Protein AF-A0A329M0W7-F1 (afdb_monomer)

Foldseek 3Di:
DDDDDDDDDDDDDDPPPPPPPPPPPPPPPPDPPDPPPPDCPDPPNDDQDPVLCVVLLVQLVCVQVVVDPLCSNVSNVSVCVVPVVSHDPVSVVVNVVVVD

Nearest PDB structures (foldseek):
  8xr6-assembly1_q  TM=2.583E-01  e=7.704E+00  Chroomonas placoidea
  7rd1-assembly1_R  TM=2.514E-01  e=9.762E+00  Chimpanzee adenovirus Y25

Solvent-accessible surface area (backbone atoms only — not comparable to full-atom values): 6842 Å² total; per-residue (Å²): 140,83,81,89,79,90,80,88,78,92,78,82,85,80,88,78,80,79,80,76,79,77,76,76,80,79,79,74,82,70,69,79,75,66,81,84,71,74,56,80,83,44,93,86,57,77,86,73,48,71,69,54,46,52,58,26,47,53,49,46,52,33,33,75,70,64,77,39,62,62,75,58,48,64,80,21,40,76,57,41,73,77,40,63,80,73,51,54,74,67,57,50,52,54,41,56,62,74,74,110

Structure (mmCIF, N/CA/C/O backbone):
data_AF-A0A329M0W7-F1
#
_entry.id   AF-A0A329M0W7-F1
#
loop_
_atom_site.group_PDB
_atom_site.id
_atom_site.type_symbol
_atom_site.label_atom_id
_atom_site.label_alt_id
_atom_site.label_comp_id
_atom_site.label_asym_id
_atom_site.label_entity_id
_atom_site.label_seq_id
_atom_site.pdbx_PDB_ins_code
_atom_site.Cartn_x
_atom_site.Cartn_y
_atom_site.Cartn_z
_atom_site.occupancy
_atom_site.B_iso_or_equiv
_atom_site.auth_seq_id
_atom_site.auth_comp_id
_atom_site.auth_asym_id
_atom_site.auth_atom_id
_atom_site.pdbx_PDB_model_num
ATOM 1 N N . MET A 1 1 ? -26.078 20.820 66.467 1.00 43.44 1 MET A N 1
ATOM 2 C CA . MET A 1 1 ? -24.852 21.041 65.665 1.00 43.44 1 MET A CA 1
ATOM 3 C C . MET A 1 1 ? -23.861 21.816 66.519 1.00 43.44 1 MET A C 1
ATOM 5 O O . MET A 1 1 ? -24.016 23.021 66.662 1.00 43.44 1 MET A O 1
ATOM 9 N N . ASN A 1 2 ? -22.912 21.124 67.157 1.00 44.19 2 ASN A N 1
ATOM 10 C CA . ASN A 1 2 ? -21.959 21.745 68.080 1.00 44.19 2 ASN A CA 1
ATOM 11 C C . ASN A 1 2 ? -20.583 21.912 67.435 1.00 44.19 2 ASN A C 1
ATOM 13 O O . ASN A 1 2 ? -20.086 21.041 66.728 1.00 44.19 2 ASN A O 1
ATOM 17 N N . LYS A 1 3 ? -20.040 23.104 67.682 1.00 45.34 3 LYS A N 1
ATOM 18 C CA . LYS A 1 3 ? -18.829 23.703 67.131 1.00 45.34 3 LYS A CA 1
ATOM 19 C C . LYS A 1 3 ? -17.568 22.928 67.523 1.00 45.34 3 LYS A C 1
ATOM 21 O O . LYS A 1 3 ? -17.437 22.458 68.648 1.00 45.34 3 LYS A O 1
ATOM 26 N N .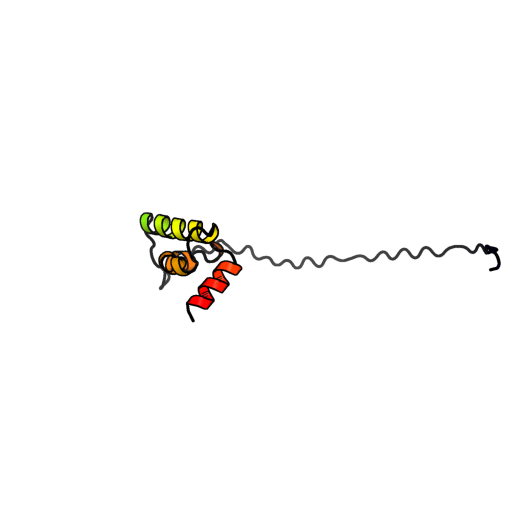 ALA A 1 4 ? -16.623 2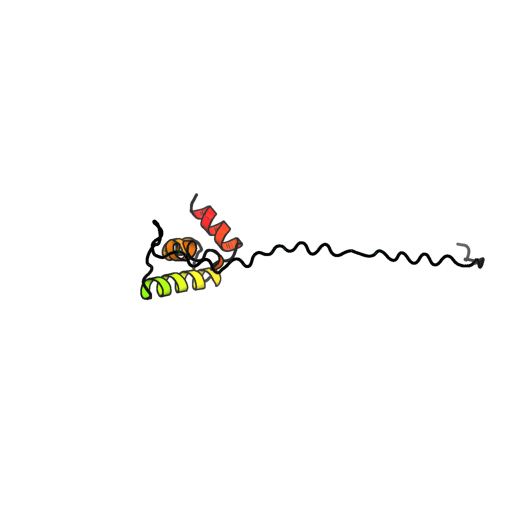2.883 66.589 1.00 54.59 4 ALA A N 1
ATOM 27 C CA . ALA A 1 4 ? -15.276 22.362 66.767 1.00 54.59 4 ALA A CA 1
ATOM 28 C C . ALA A 1 4 ? -14.512 23.056 67.910 1.00 54.59 4 ALA A C 1
ATOM 30 O O . ALA A 1 4 ? -14.587 24.278 68.063 1.00 54.59 4 ALA A O 1
ATOM 31 N N . LYS A 1 5 ? -13.671 22.299 68.622 1.00 50.75 5 LYS A N 1
ATOM 32 C CA . LYS A 1 5 ? -12.487 22.844 69.293 1.00 50.75 5 LYS A CA 1
ATOM 33 C C . LYS A 1 5 ? -11.312 21.880 69.163 1.00 50.75 5 LYS A C 1
ATOM 35 O O . LYS A 1 5 ? -11.348 20.754 69.643 1.00 50.75 5 LYS A O 1
ATOM 40 N N . LYS A 1 6 ? -10.292 22.374 68.458 1.00 51.81 6 LYS A N 1
ATOM 41 C CA . LYS A 1 6 ? -8.943 21.823 68.335 1.00 51.81 6 LYS A CA 1
ATOM 42 C C . LYS A 1 6 ? -8.310 21.668 69.717 1.00 51.81 6 LYS A C 1
ATOM 44 O O . LYS A 1 6 ? -8.361 22.609 70.505 1.00 51.81 6 LYS A O 1
ATOM 49 N N . ILE A 1 7 ? -7.618 20.556 69.937 1.00 57.72 7 ILE A N 1
ATOM 50 C CA . ILE A 1 7 ? -6.545 20.471 70.928 1.00 57.72 7 ILE A CA 1
ATOM 51 C C . ILE A 1 7 ? -5.312 19.977 70.177 1.00 57.72 7 ILE A C 1
ATOM 53 O O . ILE A 1 7 ? -5.290 18.873 69.639 1.00 57.72 7 ILE A O 1
ATOM 57 N N . MET A 1 8 ? -4.346 20.885 70.053 1.00 52.72 8 MET A N 1
ATOM 58 C CA . MET A 1 8 ? -3.018 20.653 69.503 1.00 52.72 8 MET A CA 1
ATOM 59 C C . MET A 1 8 ? -2.194 19.886 70.536 1.00 52.72 8 ME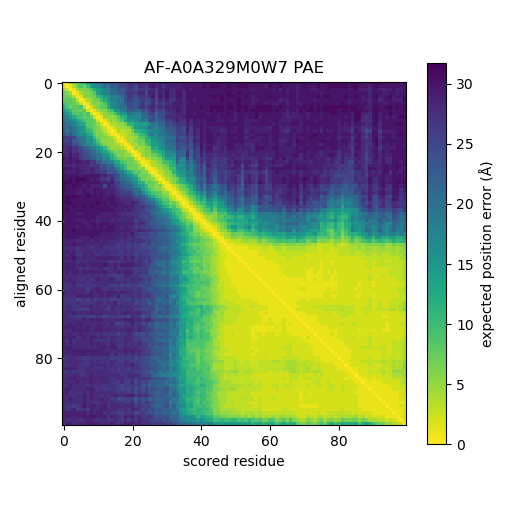T A C 1
ATOM 61 O O . MET A 1 8 ? -2.070 20.350 71.666 1.00 52.72 8 MET A O 1
ATOM 65 N N . PHE A 1 9 ? -1.586 18.774 70.132 1.00 48.88 9 PHE A N 1
ATOM 66 C CA . PHE A 1 9 ? -0.423 18.227 70.819 1.00 48.88 9 PHE A CA 1
ATOM 67 C C . PHE A 1 9 ? 0.734 18.155 69.832 1.00 48.88 9 PHE A C 1
ATOM 69 O O . PHE A 1 9 ? 0.732 17.373 68.884 1.00 48.88 9 PHE A O 1
ATOM 76 N N . SER A 1 10 ? 1.697 19.042 70.068 1.00 48.72 10 SER A N 1
ATOM 77 C CA . SER A 1 10 ? 3.061 18.958 69.576 1.00 48.72 10 SER A CA 1
ATOM 78 C C . SER A 1 10 ? 3.654 17.606 69.950 1.00 48.72 10 SER A C 1
ATOM 80 O O . SER A 1 10 ? 3.714 17.272 71.130 1.00 48.72 10 SER A O 1
ATOM 82 N N . SER A 1 11 ? 4.163 16.861 68.977 1.00 46.44 11 SER A N 1
ATOM 83 C CA . SER A 1 11 ? 5.315 16.010 69.242 1.00 46.44 11 SER A CA 1
ATOM 84 C C . SER A 1 11 ? 6.129 15.809 67.978 1.00 46.44 11 SER A C 1
ATOM 86 O O . SER A 1 11 ? 5.619 15.704 66.864 1.00 46.44 11 SER A O 1
ATOM 88 N N . ALA A 1 12 ? 7.421 15.856 68.223 1.00 56.69 12 ALA A N 1
ATOM 89 C CA . ALA A 1 12 ? 8.530 15.912 67.314 1.00 56.69 12 ALA A CA 1
ATOM 90 C C . ALA A 1 12 ? 8.691 14.655 66.437 1.00 56.69 12 ALA A C 1
ATOM 92 O O . ALA A 1 12 ? 8.506 13.533 66.891 1.00 56.69 12 ALA A O 1
ATOM 93 N N . ILE A 1 13 ? 9.143 14.921 65.208 1.00 54.47 13 ILE A N 1
ATOM 94 C CA . ILE A 1 13 ? 10.249 14.257 64.500 1.00 54.47 13 ILE A CA 1
ATOM 95 C C . ILE A 1 13 ? 10.134 12.740 64.281 1.00 54.47 13 ILE A C 1
ATOM 97 O O . ILE A 1 13 ? 10.405 11.939 65.165 1.00 54.47 13 ILE A O 1
ATOM 101 N N . ALA A 1 14 ? 9.967 12.365 63.012 1.00 48.62 14 ALA A N 1
ATOM 102 C CA . ALA A 1 14 ? 10.738 11.274 62.416 1.00 48.62 14 ALA A CA 1
ATOM 103 C C . ALA A 1 14 ? 10.821 11.491 60.899 1.00 48.62 14 ALA A C 1
ATOM 105 O O . ALA A 1 14 ? 9.970 11.053 60.129 1.00 48.62 14 ALA A O 1
ATOM 106 N N . THR A 1 15 ? 11.848 12.215 60.461 1.00 55.72 15 THR A N 1
ATOM 107 C CA . THR A 1 15 ? 12.300 12.212 59.067 1.00 55.72 15 THR A CA 1
ATOM 108 C C . THR A 1 15 ? 12.779 10.809 58.710 1.00 55.72 15 THR A C 1
ATOM 110 O O . THR A 1 15 ? 13.905 10.439 59.038 1.00 55.72 15 THR A O 1
ATOM 113 N N . VAL A 1 16 ? 11.941 10.027 58.030 1.00 56.41 16 VAL A N 1
ATOM 114 C CA . VAL A 1 16 ? 12.390 8.812 57.343 1.00 56.41 16 VAL A CA 1
ATOM 115 C C . VAL A 1 16 ? 12.721 9.204 55.910 1.00 56.41 16 VAL A C 1
ATOM 117 O O . VAL A 1 16 ? 11.860 9.268 55.035 1.00 56.41 16 VAL A O 1
ATOM 120 N N . LEU A 1 17 ? 13.992 9.520 55.687 1.00 48.47 17 LEU A N 1
ATOM 121 C CA . LEU A 1 17 ? 14.559 9.707 54.358 1.00 48.47 17 LEU A CA 1
ATOM 122 C C . LEU A 1 17 ? 14.772 8.309 53.758 1.00 48.47 17 LEU A C 1
ATOM 124 O O . LEU A 1 17 ? 15.818 7.691 53.940 1.00 48.47 17 LEU A O 1
ATOM 128 N N . VAL A 1 18 ? 13.748 7.775 53.086 1.00 56.09 18 VAL A N 1
ATOM 129 C CA . VAL A 1 18 ? 13.902 6.567 52.264 1.00 56.09 18 VAL A CA 1
ATOM 130 C C . VAL A 1 18 ? 14.647 6.977 50.999 1.00 56.09 18 VAL A C 1
ATOM 132 O O . VAL A 1 18 ? 14.050 7.395 50.009 1.00 56.09 18 VAL A O 1
ATOM 135 N N . VAL A 1 19 ? 15.974 6.877 51.035 1.00 54.12 19 VAL A N 1
ATOM 136 C CA . VAL A 1 19 ? 16.805 6.925 49.830 1.00 54.12 19 VAL A CA 1
ATOM 137 C C . VAL A 1 19 ? 16.654 5.575 49.134 1.00 54.12 19 VAL A C 1
ATOM 139 O O . VAL A 1 19 ? 17.461 4.664 49.293 1.00 54.12 19 VAL A O 1
ATOM 142 N N . GLY A 1 20 ? 15.554 5.421 48.401 1.00 51.72 20 GLY A N 1
ATOM 143 C CA . GLY A 1 20 ? 15.383 4.321 47.466 1.00 51.72 20 GLY A CA 1
ATOM 144 C C . GLY A 1 20 ? 16.289 4.563 46.268 1.00 51.72 20 GLY A C 1
ATOM 145 O O . GLY A 1 20 ? 15.908 5.268 45.335 1.00 51.72 20 GLY A O 1
ATOM 146 N N . VAL A 1 21 ? 17.499 4.005 46.297 1.00 59.94 21 VAL A N 1
ATOM 147 C CA . VAL A 1 21 ? 18.369 3.937 45.121 1.00 59.94 21 VAL A CA 1
ATOM 148 C C . VAL A 1 21 ? 17.666 3.040 44.107 1.00 59.94 21 VAL A C 1
ATOM 150 O O . VAL A 1 21 ? 17.738 1.816 44.180 1.00 59.94 21 VAL A O 1
ATOM 153 N N . SER A 1 22 ? 16.939 3.646 43.171 1.00 57.38 22 SER A N 1
ATOM 154 C CA . SER A 1 22 ? 16.480 2.934 41.984 1.00 57.38 22 SER A CA 1
ATOM 155 C C . SER A 1 22 ? 17.713 2.696 41.123 1.00 57.38 22 SER A C 1
ATOM 157 O O . SER A 1 22 ? 18.112 3.556 40.341 1.00 57.38 22 SER A O 1
ATOM 159 N N . ALA A 1 23 ? 18.365 1.549 41.314 1.00 62.34 23 ALA A N 1
ATOM 160 C CA . ALA A 1 23 ? 19.326 1.043 40.352 1.00 62.34 23 ALA A CA 1
ATOM 161 C C . ALA A 1 23 ? 18.551 0.796 39.055 1.00 62.34 23 ALA A C 1
ATOM 163 O O . ALA A 1 23 ? 17.835 -0.196 38.919 1.00 62.34 23 ALA A O 1
ATOM 164 N N . ALA A 1 24 ? 18.624 1.749 38.129 1.00 61.00 24 ALA A N 1
ATOM 165 C CA . ALA A 1 24 ? 18.134 1.550 36.783 1.00 61.00 24 ALA A CA 1
ATOM 166 C C . ALA A 1 24 ? 18.952 0.407 36.178 1.00 61.00 24 ALA A C 1
ATOM 168 O O . ALA A 1 24 ? 20.120 0.570 35.821 1.00 61.00 24 ALA A O 1
ATOM 169 N N . VAL A 1 25 ? 18.345 -0.776 36.122 1.00 56.31 25 VAL A N 1
ATOM 170 C CA . VAL A 1 25 ? 18.854 -1.914 35.364 1.00 56.31 25 VAL A CA 1
ATOM 171 C C . VAL A 1 25 ? 18.734 -1.535 33.891 1.00 56.31 25 VAL A C 1
ATOM 173 O O . VAL A 1 25 ? 17.750 -1.838 33.225 1.00 56.31 25 VAL A O 1
ATOM 176 N N . TYR A 1 26 ? 19.731 -0.822 33.375 1.00 51.00 26 TYR A N 1
ATOM 177 C CA . TYR A 1 26 ? 19.915 -0.656 31.940 1.00 51.00 26 TYR A CA 1
ATOM 178 C C . TYR A 1 26 ? 20.545 -1.934 31.386 1.00 51.00 26 TYR A C 1
ATOM 180 O O . TYR A 1 26 ? 21.706 -1.954 30.996 1.00 51.00 26 TYR A O 1
ATOM 188 N N . THR A 1 27 ? 19.781 -3.023 31.322 1.00 53.72 27 THR A N 1
ATOM 189 C CA . THR A 1 27 ? 20.078 -4.084 30.354 1.00 53.72 27 THR A CA 1
ATOM 190 C C . THR A 1 27 ? 19.254 -3.818 29.108 1.00 53.72 27 THR A C 1
ATOM 192 O O . THR A 1 27 ? 18.324 -4.550 28.779 1.00 53.72 27 THR A O 1
ATOM 195 N N . GLN A 1 28 ? 19.588 -2.730 28.418 1.00 45.59 28 GLN A N 1
ATOM 196 C CA . GLN A 1 28 ? 19.159 -2.519 27.046 1.00 45.59 28 GLN A CA 1
ATOM 197 C C . GLN A 1 28 ? 20.272 -3.060 26.146 1.00 45.59 28 GLN A C 1
ATOM 199 O O . GLN A 1 28 ? 21.080 -2.324 25.590 1.00 45.59 28 GLN A O 1
ATOM 204 N N . HIS A 1 29 ? 20.331 -4.388 26.029 1.00 50.84 29 HIS A N 1
ATOM 205 C CA . HIS A 1 29 ? 20.971 -5.042 24.888 1.00 50.84 29 HIS A CA 1
ATOM 206 C C . HIS A 1 29 ? 20.087 -4.793 23.658 1.00 50.84 29 HIS A C 1
ATOM 208 O O . HIS A 1 29 ? 19.421 -5.680 23.134 1.00 50.84 29 HIS A O 1
ATOM 214 N N . SER A 1 30 ? 20.050 -3.541 23.213 1.00 54.72 30 SER A N 1
ATOM 215 C CA . SER A 1 30 ? 19.680 -3.224 21.846 1.00 54.72 30 SER A CA 1
ATOM 216 C C . SER A 1 30 ? 20.925 -3.510 21.026 1.00 54.72 30 SER A C 1
ATOM 218 O O . SER A 1 30 ? 21.781 -2.641 20.860 1.00 54.72 30 SER A O 1
ATOM 220 N N . SER A 1 31 ? 21.062 -4.748 20.547 1.00 53.91 31 SER A N 1
ATOM 221 C CA . SER A 1 31 ? 21.918 -4.979 19.390 1.00 53.91 31 SER A CA 1
ATOM 222 C C . SER A 1 31 ? 21.520 -3.940 18.341 1.00 53.91 31 SER A C 1
ATOM 224 O O . SER A 1 31 ? 20.319 -3.787 18.092 1.00 53.91 31 SER A O 1
ATOM 226 N N . PRO A 1 32 ? 22.466 -3.191 17.752 1.00 51.00 32 PRO A N 1
ATOM 227 C CA . PRO A 1 32 ? 22.144 -2.400 16.584 1.00 51.00 32 PRO A CA 1
ATOM 228 C C . PRO A 1 32 ? 21.646 -3.401 15.549 1.00 5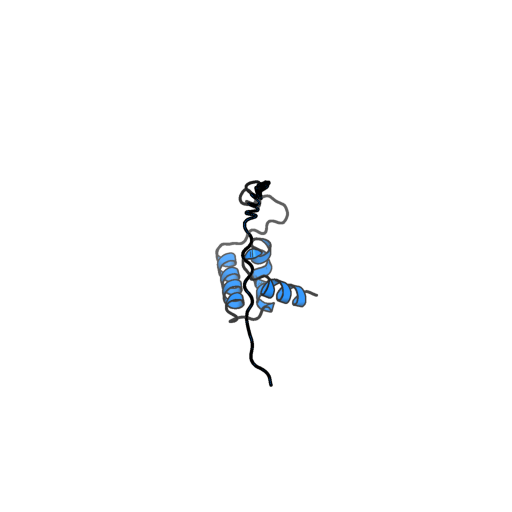1.00 32 PRO A C 1
ATOM 230 O O . PRO A 1 32 ? 22.417 -4.213 15.038 1.00 51.00 32 PRO A O 1
ATOM 233 N N . VAL A 1 33 ? 20.333 -3.421 15.317 1.00 54.66 33 VAL A N 1
ATOM 234 C CA . VAL A 1 33 ? 19.765 -4.163 14.203 1.00 54.66 33 VAL A CA 1
ATOM 235 C C . VAL A 1 33 ? 20.343 -3.449 12.994 1.00 54.66 33 VAL A C 1
ATOM 237 O O . VAL A 1 33 ? 19.928 -2.338 12.665 1.00 54.66 33 VAL A O 1
ATOM 240 N N . ALA A 1 34 ? 21.405 -4.021 12.425 1.00 57.50 34 ALA A N 1
ATOM 241 C CA . ALA A 1 34 ? 21.952 -3.559 11.167 1.00 57.50 34 ALA A CA 1
ATOM 242 C C . ALA A 1 34 ? 20.770 -3.411 10.198 1.00 57.50 34 ALA A C 1
ATOM 244 O O . ALA A 1 34 ? 19.864 -4.254 10.245 1.00 57.50 3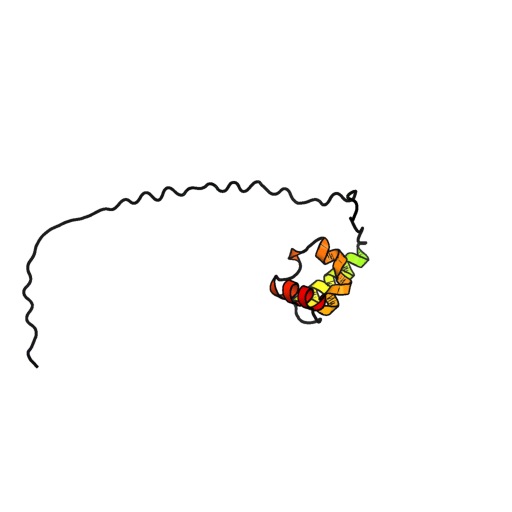4 ALA A O 1
ATOM 245 N N . PRO A 1 35 ? 20.724 -2.354 9.368 1.00 51.78 35 PRO A N 1
ATOM 246 C CA . PRO A 1 35 ? 19.682 -2.239 8.358 1.00 51.78 35 PRO A CA 1
ATOM 247 C C . PRO A 1 35 ? 19.589 -3.582 7.635 1.00 51.78 35 PRO A C 1
ATOM 249 O O . PRO A 1 35 ? 20.599 -4.072 7.125 1.00 51.78 35 PRO A O 1
ATOM 252 N N . GLN A 1 36 ? 18.412 -4.214 7.676 1.00 48.56 36 GLN A N 1
ATOM 253 C CA . GLN A 1 36 ? 18.139 -5.428 6.916 1.00 48.56 36 GLN A CA 1
ATOM 254 C C . GLN A 1 36 ? 18.225 -5.059 5.433 1.00 48.56 36 GLN A C 1
ATOM 256 O O . GLN A 1 36 ? 17.229 -4.742 4.788 1.00 48.56 36 GLN A O 1
ATOM 261 N N . TYR A 1 37 ? 19.437 -5.059 4.888 1.00 48.84 37 TYR A N 1
ATOM 262 C CA . TYR A 1 37 ? 19.652 -5.135 3.459 1.00 48.84 37 TYR A CA 1
ATOM 263 C C . TYR A 1 37 ? 19.241 -6.546 3.069 1.00 48.84 37 TYR A C 1
ATOM 265 O O . TYR A 1 37 ? 19.995 -7.498 3.252 1.00 48.84 37 TYR A O 1
ATOM 273 N N . SER A 1 38 ? 17.995 -6.686 2.619 1.00 59.59 38 SER A N 1
ATOM 274 C CA . SER A 1 38 ? 17.524 -7.904 1.974 1.00 59.59 38 SER A CA 1
ATOM 275 C C . SER A 1 38 ? 18.519 -8.227 0.862 1.00 59.59 38 SER A C 1
ATOM 277 O O . SER A 1 38 ? 18.669 -7.422 -0.061 1.00 59.59 38 SER A O 1
ATOM 279 N N . ASP A 1 39 ? 19.242 -9.340 0.986 1.00 63.84 39 ASP A N 1
ATOM 280 C CA . ASP A 1 39 ? 20.160 -9.800 -0.051 1.00 63.84 39 ASP A CA 1
ATOM 281 C C . ASP A 1 39 ? 19.352 -9.936 -1.353 1.00 63.84 39 ASP A C 1
ATOM 283 O O . ASP A 1 39 ? 18.411 -10.735 -1.396 1.00 63.84 39 ASP A O 1
ATOM 287 N N . PRO A 1 40 ? 19.658 -9.156 -2.407 1.00 62.22 40 PRO A N 1
ATOM 288 C CA . PRO A 1 40 ? 18.939 -9.243 -3.676 1.00 62.22 40 PRO A CA 1
ATOM 289 C C . PRO A 1 40 ? 19.106 -10.610 -4.362 1.00 62.22 40 PRO A C 1
ATOM 291 O O . PRO A 1 40 ? 18.432 -10.876 -5.356 1.00 62.22 40 PRO A O 1
ATOM 294 N N . SER A 1 41 ? 19.992 -11.463 -3.842 1.00 63.34 41 SER A N 1
ATOM 295 C CA . SER A 1 41 ? 20.247 -12.839 -4.278 1.00 63.34 41 SER A CA 1
ATOM 296 C C . SER A 1 41 ? 19.428 -13.877 -3.496 1.00 63.34 41 SER A C 1
ATOM 298 O O . SER A 1 41 ? 19.476 -15.063 -3.823 1.00 63.34 41 SER A O 1
ATOM 300 N N . ALA A 1 42 ? 18.681 -13.466 -2.463 1.00 66.19 42 ALA A N 1
ATOM 301 C CA . ALA A 1 42 ? 17.868 -14.382 -1.676 1.00 66.19 42 ALA A CA 1
ATOM 302 C C . ALA A 1 42 ? 16.716 -14.960 -2.526 1.00 66.19 42 ALA A C 1
ATOM 304 O O . ALA A 1 42 ? 16.013 -14.208 -3.213 1.00 66.19 42 ALA A O 1
ATOM 305 N N . PRO A 1 43 ? 16.473 -16.282 -2.477 1.00 53.91 43 PRO A N 1
ATOM 306 C CA . PRO A 1 43 ? 15.325 -16.881 -3.145 1.00 53.91 43 PRO A CA 1
ATOM 307 C C . PRO A 1 43 ? 14.030 -16.279 -2.576 1.00 53.91 43 PRO A C 1
ATOM 309 O O . PRO A 1 43 ? 13.800 -16.318 -1.370 1.00 53.91 43 PRO A O 1
ATOM 312 N N . GLY A 1 44 ? 13.209 -15.686 -3.448 1.00 62.34 44 GLY A N 1
ATOM 313 C CA . GLY A 1 44 ? 11.998 -14.939 -3.073 1.00 62.34 44 GLY A CA 1
ATOM 314 C C . GLY A 1 44 ? 12.126 -13.413 -3.167 1.00 62.34 44 GLY A C 1
ATOM 315 O O . GLY A 1 44 ? 11.132 -12.713 -2.994 1.00 62.34 44 GLY A O 1
ATOM 316 N N . TYR A 1 45 ? 13.308 -12.874 -3.492 1.00 64.81 45 TYR A N 1
ATOM 317 C CA . TYR A 1 45 ? 13.466 -11.443 -3.748 1.00 64.81 45 TYR A CA 1
ATOM 318 C C . TYR A 1 45 ? 12.819 -11.044 -5.085 1.00 64.81 45 TYR A C 1
ATOM 320 O O . TYR A 1 45 ? 13.372 -11.267 -6.165 1.00 64.81 45 TYR A O 1
ATOM 328 N N . VAL A 1 46 ? 11.636 -10.427 -5.028 1.00 72.38 46 VAL A N 1
ATOM 329 C CA . VAL A 1 46 ? 10.989 -9.853 -6.214 1.00 72.38 46 VAL A CA 1
ATOM 330 C C . VAL A 1 46 ? 11.679 -8.538 -6.571 1.00 72.38 46 VAL A C 1
ATOM 332 O O . VAL A 1 46 ? 11.631 -7.554 -5.829 1.00 72.38 46 VAL A O 1
ATOM 335 N N . LYS A 1 47 ? 12.327 -8.501 -7.740 1.00 81.19 47 LYS A N 1
ATOM 336 C CA . LYS A 1 47 ? 12.953 -7.282 -8.260 1.00 81.19 47 LYS A CA 1
ATOM 337 C C . LYS A 1 47 ? 11.876 -6.321 -8.767 1.00 81.19 47 LYS A C 1
ATOM 339 O O . LYS A 1 47 ? 11.404 -6.430 -9.893 1.00 81.19 47 LYS A O 1
ATOM 344 N N . ILE A 1 48 ? 11.508 -5.364 -7.925 1.00 84.44 48 ILE A N 1
ATOM 345 C CA . ILE A 1 48 ? 10.562 -4.296 -8.261 1.00 84.44 48 ILE A CA 1
ATOM 346 C C . ILE A 1 48 ? 11.286 -3.245 -9.119 1.00 84.44 48 ILE A C 1
ATOM 348 O O . ILE A 1 48 ? 12.320 -2.709 -8.711 1.00 84.44 48 ILE A O 1
ATOM 352 N N . SER A 1 49 ? 10.769 -2.963 -10.319 1.00 90.88 49 SER A N 1
ATOM 353 C CA . SER A 1 49 ? 11.292 -1.880 -11.163 1.00 90.88 49 SER A CA 1
ATOM 354 C C . SER A 1 49 ? 10.976 -0.517 -10.540 1.00 90.88 49 SER A C 1
ATOM 356 O O . SER A 1 49 ? 10.055 -0.397 -9.737 1.00 90.88 49 SER A O 1
ATOM 358 N N . ARG A 1 50 ? 11.702 0.538 -10.922 1.00 91.25 50 ARG A N 1
ATOM 359 C CA . ARG A 1 50 ? 11.426 1.886 -10.402 1.00 91.25 50 ARG A CA 1
ATOM 360 C C . ARG A 1 50 ? 9.987 2.331 -10.682 1.00 91.25 50 ARG A C 1
ATOM 362 O O . ARG A 1 50 ? 9.314 2.796 -9.774 1.00 91.25 50 ARG A O 1
ATOM 369 N N . THR A 1 51 ? 9.518 2.152 -11.913 1.00 92.50 51 THR A N 1
ATOM 370 C CA . THR A 1 51 ? 8.148 2.510 -12.300 1.00 92.50 51 THR A CA 1
ATOM 371 C C . THR A 1 51 ? 7.123 1.709 -11.506 1.00 92.50 51 THR A C 1
ATOM 373 O O . THR A 1 51 ? 6.110 2.252 -11.081 1.00 92.50 51 THR A O 1
ATOM 376 N N . GLU A 1 52 ? 7.394 0.429 -11.253 1.00 91.94 52 GLU A N 1
ATOM 377 C CA . GLU A 1 52 ? 6.501 -0.399 -10.448 1.00 91.94 52 GLU A CA 1
ATOM 378 C C . GLU A 1 52 ? 6.465 0.045 -8.989 1.00 91.94 52 GLU A C 1
ATOM 380 O O . GLU A 1 52 ? 5.399 0.120 -8.385 1.00 91.94 52 GLU A O 1
ATOM 385 N N . TYR A 1 53 ? 7.629 0.389 -8.443 1.00 93.94 53 TYR A N 1
ATOM 386 C CA . TYR A 1 53 ? 7.744 0.944 -7.105 1.00 93.94 53 TYR A CA 1
ATOM 387 C C . TYR A 1 53 ? 6.934 2.235 -6.969 1.00 93.94 53 TYR A C 1
ATOM 389 O O . TYR A 1 53 ? 6.184 2.371 -6.010 1.00 93.94 53 TYR A O 1
ATOM 397 N N . GLU A 1 54 ? 7.057 3.161 -7.925 1.00 95.56 54 GLU A N 1
ATOM 398 C CA . GLU A 1 54 ? 6.317 4.428 -7.928 1.00 95.56 54 GLU A CA 1
ATOM 399 C C . GLU A 1 54 ? 4.801 4.170 -7.944 1.00 95.56 54 GLU A C 1
ATOM 401 O O . GLU A 1 54 ? 4.097 4.642 -7.052 1.00 95.56 54 GLU A O 1
ATOM 406 N N . ARG A 1 55 ? 4.315 3.306 -8.849 1.00 96.38 55 ARG A N 1
ATOM 407 C CA . ARG A 1 55 ? 2.890 2.931 -8.909 1.00 96.38 55 ARG A CA 1
ATOM 408 C C . ARG A 1 55 ? 2.382 2.315 -7.602 1.00 96.38 55 ARG A C 1
ATOM 410 O O . ARG A 1 55 ? 1.333 2.712 -7.103 1.00 96.38 55 ARG A O 1
ATOM 417 N N . MET A 1 56 ? 3.116 1.359 -7.031 1.00 96.31 56 MET A N 1
ATOM 418 C CA . MET A 1 56 ? 2.735 0.723 -5.764 1.00 96.31 56 MET A CA 1
ATOM 419 C C . MET A 1 56 ? 2.791 1.700 -4.584 1.00 96.31 56 MET A C 1
ATOM 421 O O . MET A 1 56 ? 1.938 1.654 -3.699 1.00 96.31 56 MET A O 1
ATOM 425 N N . SER A 1 57 ? 3.782 2.593 -4.568 1.00 95.69 57 SER A N 1
ATOM 426 C CA . SER A 1 57 ? 3.931 3.619 -3.536 1.00 95.69 57 SER A CA 1
ATOM 427 C C . SER A 1 57 ? 2.748 4.584 -3.547 1.00 95.69 57 SER A C 1
ATOM 429 O O . SER A 1 57 ? 2.215 4.895 -2.482 1.00 95.69 57 SER A O 1
ATOM 431 N N . ASP A 1 58 ? 2.292 5.012 -4.724 1.00 97.62 58 ASP A N 1
ATOM 432 C CA . ASP A 1 58 ? 1.126 5.891 -4.853 1.00 97.62 58 ASP A CA 1
ATOM 433 C C . ASP A 1 58 ? -0.140 5.238 -4.283 1.00 97.62 58 ASP A C 1
ATOM 435 O O . ASP A 1 58 ? -0.897 5.882 -3.556 1.00 97.62 58 ASP A O 1
ATOM 439 N N . ILE A 1 59 ? -0.326 3.936 -4.521 1.00 97.31 59 ILE A N 1
ATOM 440 C CA . ILE A 1 59 ? -1.434 3.157 -3.949 1.00 97.31 59 ILE A CA 1
ATOM 441 C C . ILE A 1 59 ? -1.348 3.137 -2.421 1.00 97.31 59 ILE A C 1
ATOM 443 O O . ILE A 1 59 ? -2.334 3.429 -1.743 1.00 97.31 59 ILE A O 1
ATOM 447 N N . VAL A 1 60 ? -0.174 2.828 -1.863 1.00 96.38 60 VAL A N 1
ATOM 448 C CA . VAL A 1 60 ? 0.042 2.807 -0.406 1.00 96.38 60 VAL A CA 1
ATOM 449 C C . VAL A 1 60 ? -0.256 4.174 0.211 1.00 96.38 60 VAL A C 1
ATOM 451 O O . VAL A 1 60 ? -0.943 4.258 1.231 1.00 96.38 60 VAL A O 1
ATOM 454 N N . ILE A 1 61 ? 0.215 5.253 -0.418 1.00 96.69 61 ILE A N 1
ATOM 455 C CA . ILE A 1 61 ? -0.029 6.626 0.032 1.00 96.69 61 ILE A CA 1
ATOM 456 C C . ILE A 1 61 ? -1.527 6.943 0.001 1.00 96.69 61 ILE A C 1
ATOM 458 O O . ILE A 1 61 ? -2.058 7.438 0.996 1.00 96.69 61 ILE A O 1
ATOM 462 N N . ALA A 1 62 ? -2.215 6.645 -1.099 1.00 96.88 62 ALA A N 1
ATOM 463 C CA . ALA A 1 62 ? -3.638 6.929 -1.248 1.00 96.88 62 ALA A CA 1
ATOM 464 C C . ALA A 1 62 ? -4.493 6.132 -0.245 1.00 96.88 62 ALA A C 1
ATOM 466 O O . ALA A 1 62 ? -5.413 6.684 0.358 1.00 96.88 62 ALA A O 1
ATOM 467 N N . VAL A 1 63 ? -4.152 4.867 0.031 1.00 96.62 63 VAL A N 1
ATOM 468 C CA . VAL A 1 63 ? -4.823 4.076 1.079 1.00 96.62 63 VAL A CA 1
ATOM 469 C C . VAL A 1 63 ? -4.562 4.661 2.468 1.00 96.62 63 VAL A C 1
ATOM 471 O O . VAL A 1 63 ? -5.493 4.805 3.258 1.00 96.62 63 VAL A O 1
ATOM 474 N N . ASN A 1 64 ? -3.323 5.056 2.776 1.00 93.44 64 ASN A N 1
ATOM 475 C CA . ASN A 1 64 ? -2.991 5.678 4.063 1.00 93.44 64 ASN A CA 1
ATOM 476 C C . ASN A 1 64 ? -3.719 7.016 4.283 1.00 93.44 64 ASN A C 1
ATOM 478 O O . ASN A 1 64 ? -4.027 7.362 5.423 1.00 93.44 64 ASN A O 1
ATOM 482 N N . LYS A 1 65 ? -4.019 7.754 3.208 1.00 95.69 65 LYS A N 1
ATOM 483 C CA . LYS A 1 65 ? -4.844 8.972 3.240 1.00 95.69 65 LYS A CA 1
ATOM 484 C C . LYS A 1 65 ? -6.350 8.696 3.301 1.00 95.69 65 LYS A C 1
A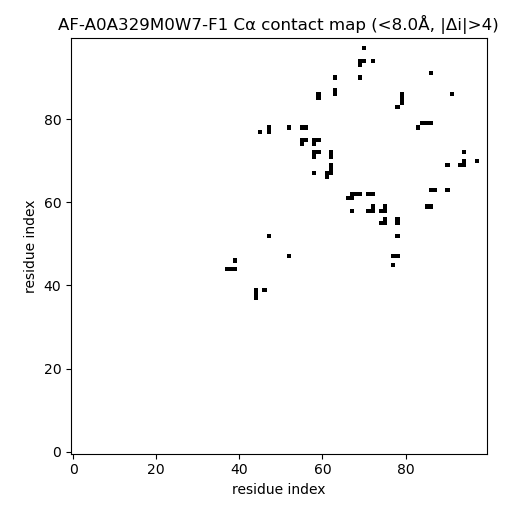TOM 486 O O . LYS A 1 65 ? -7.119 9.624 3.533 1.00 95.69 65 LYS A O 1
ATOM 491 N N . GLY A 1 66 ? -6.778 7.451 3.092 1.00 94.62 66 GLY A N 1
ATOM 492 C CA . GLY A 1 66 ? -8.190 7.083 2.973 1.00 94.62 66 GLY A CA 1
ATOM 493 C C . GLY A 1 66 ? -8.824 7.459 1.629 1.00 94.62 66 GLY A C 1
ATOM 494 O O . GLY A 1 66 ? -10.045 7.447 1.514 1.00 94.62 66 GLY A O 1
ATOM 495 N N . GLU A 1 67 ? -8.016 7.790 0.619 1.00 96.69 67 GLU A N 1
ATOM 496 C CA . GLU A 1 67 ? -8.465 8.094 -0.748 1.00 96.69 67 GLU A CA 1
ATOM 497 C C . GLU A 1 67 ? -8.793 6.814 -1.536 1.00 96.69 67 GLU A C 1
ATOM 499 O O . GLU A 1 67 ? -9.645 6.831 -2.422 1.00 96.69 67 GLU A O 1
ATOM 504 N N . LEU A 1 68 ? -8.142 5.695 -1.194 1.00 96.69 68 LEU A N 1
ATOM 505 C CA . LEU A 1 68 ? -8.403 4.372 -1.764 1.00 96.69 68 LEU A CA 1
ATOM 506 C C . LEU A 1 68 ? -8.811 3.356 -0.686 1.00 96.69 68 LEU A C 1
ATOM 508 O O . LEU A 1 68 ? -8.352 3.442 0.456 1.00 96.69 68 LEU A O 1
ATOM 512 N N . PRO A 1 69 ? -9.640 2.353 -1.039 1.00 96.94 69 PRO A N 1
ATOM 513 C CA . PRO A 1 69 ? -10.005 1.282 -0.122 1.00 96.94 69 PRO A CA 1
ATOM 514 C C . PRO A 1 69 ? -8.808 0.377 0.185 1.00 96.94 69 PRO A C 1
ATOM 516 O O . PRO A 1 69 ? -7.933 0.166 -0.652 1.00 96.94 69 PRO A O 1
ATOM 519 N N . VAL A 1 70 ? -8.824 -0.258 1.359 1.00 96.19 70 VAL A N 1
ATOM 520 C CA . VAL A 1 70 ? -7.760 -1.177 1.808 1.00 96.19 70 VAL A CA 1
ATOM 521 C C . VAL A 1 70 ? -7.538 -2.350 0.842 1.00 96.19 70 VAL A C 1
ATOM 523 O O . VAL A 1 70 ? -6.423 -2.852 0.734 1.00 96.19 70 VAL A O 1
ATOM 526 N N . SER A 1 71 ? -8.552 -2.756 0.073 1.00 95.75 71 SER A N 1
ATOM 527 C CA . SER A 1 71 ? -8.419 -3.783 -0.969 1.00 95.75 71 SER A CA 1
ATOM 528 C C . SER A 1 71 ? -7.450 -3.399 -2.094 1.00 95.75 71 SER A C 1
ATOM 530 O O . SER A 1 71 ? -6.876 -4.291 -2.714 1.00 95.75 71 SER A O 1
ATOM 532 N N . ALA A 1 72 ? -7.231 -2.101 -2.343 1.00 96.06 72 ALA A N 1
ATOM 533 C CA . ALA A 1 72 ? -6.285 -1.619 -3.352 1.00 96.06 72 ALA A CA 1
ATOM 534 C C . ALA A 1 72 ? -4.830 -1.984 -3.008 1.00 96.06 72 ALA A C 1
ATOM 536 O O . ALA A 1 72 ? -3.999 -2.120 -3.899 1.00 96.06 72 ALA A O 1
ATOM 537 N N . LEU A 1 73 ? -4.526 -2.242 -1.728 1.00 95.88 73 LEU A N 1
ATOM 538 C CA . LEU A 1 73 ? -3.207 -2.714 -1.294 1.00 95.88 73 LEU A CA 1
ATOM 539 C C . LEU A 1 73 ? -2.801 -4.062 -1.902 1.00 95.88 73 LEU A C 1
ATOM 541 O O . LEU A 1 73 ? -1.622 -4.406 -1.842 1.00 95.88 73 LEU A O 1
ATOM 545 N N . LYS A 1 74 ? -3.739 -4.804 -2.503 1.00 95.00 74 LYS A N 1
ATOM 546 C CA . LYS A 1 74 ? -3.440 -6.017 -3.270 1.00 95.00 74 LYS A CA 1
ATOM 547 C C . LYS A 1 74 ? -2.461 -5.747 -4.410 1.00 95.00 74 LYS A C 1
ATOM 549 O O . LYS A 1 74 ? -1.523 -6.511 -4.600 1.00 95.00 74 LYS A O 1
ATOM 554 N N . ASP A 1 75 ? -2.619 -4.621 -5.096 1.00 93.88 75 ASP A N 1
ATOM 555 C CA . ASP A 1 75 ? -1.755 -4.248 -6.218 1.00 93.88 75 ASP A CA 1
ATOM 556 C C . ASP A 1 75 ? -0.373 -3.753 -5.751 1.00 93.88 75 ASP A C 1
ATOM 558 O O . ASP A 1 75 ? 0.574 -3.712 -6.531 1.00 93.88 75 ASP A O 1
ATOM 562 N N . ALA A 1 76 ? -0.238 -3.418 -4.462 1.00 94.50 76 ALA A N 1
ATOM 563 C CA . ALA A 1 76 ? 1.010 -3.013 -3.817 1.00 94.50 76 ALA A CA 1
ATOM 564 C C . ALA A 1 76 ? 1.613 -4.104 -2.911 1.00 94.50 76 ALA A C 1
ATOM 566 O O . ALA A 1 76 ? 2.546 -3.836 -2.152 1.00 94.50 76 ALA A O 1
ATOM 567 N N . GLU A 1 77 ? 1.103 -5.337 -2.970 1.00 92.38 77 GLU A N 1
ATOM 568 C CA . GLU A 1 77 ? 1.524 -6.440 -2.102 1.00 92.38 77 GLU A CA 1
ATOM 569 C C . GLU A 1 77 ? 3.042 -6.705 -2.119 1.00 92.38 77 GLU A C 1
ATOM 571 O O . GLU A 1 77 ? 3.623 -6.749 -1.031 1.00 92.38 77 GLU A O 1
ATOM 576 N N . PRO A 1 78 ? 3.726 -6.757 -3.281 1.00 90.81 78 PRO A N 1
ATOM 577 C CA . PRO A 1 78 ? 5.176 -6.965 -3.316 1.00 90.81 78 PRO A CA 1
ATOM 578 C C . PRO A 1 78 ? 5.959 -5.878 -2.564 1.00 90.81 78 PRO A C 1
ATOM 580 O O . PRO A 1 78 ? 6.981 -6.145 -1.929 1.00 90.81 78 PRO A O 1
ATOM 583 N N . LEU A 1 79 ? 5.478 -4.631 -2.604 1.00 90.81 79 LEU A N 1
ATOM 584 C CA . LEU A 1 79 ? 6.082 -3.528 -1.859 1.00 90.81 79 LEU A CA 1
ATOM 585 C C . LEU A 1 79 ? 5.823 -3.663 -0.353 1.00 90.81 79 LEU A C 1
ATOM 587 O O . LEU A 1 79 ? 6.719 -3.406 0.452 1.00 90.81 79 LEU A O 1
ATOM 591 N N . LEU A 1 80 ? 4.625 -4.100 0.036 1.00 91.69 80 LEU A N 1
ATOM 592 C CA . LEU A 1 80 ? 4.263 -4.319 1.436 1.00 91.69 80 LEU A CA 1
ATOM 593 C C . LEU A 1 80 ? 5.029 -5.476 2.083 1.00 91.69 80 LEU A C 1
ATOM 595 O O . LEU A 1 80 ? 5.248 -5.429 3.292 1.00 91.69 80 LEU A O 1
ATOM 599 N N . GLU A 1 81 ? 5.413 -6.496 1.318 1.00 89.19 81 GLU A N 1
ATOM 600 C CA . GLU A 1 81 ? 6.285 -7.581 1.789 1.00 89.19 81 GLU A CA 1
ATOM 601 C C . GLU A 1 81 ? 7.701 -7.072 2.065 1.00 89.19 81 GLU A C 1
ATOM 603 O O . GLU A 1 81 ? 8.303 -7.411 3.084 1.00 89.19 81 GLU A O 1
ATOM 608 N N . ARG A 1 82 ? 8.213 -6.195 1.194 1.00 86.44 82 ARG A N 1
ATOM 609 C CA . ARG A 1 82 ? 9.541 -5.588 1.347 1.00 86.44 82 ARG A CA 1
ATOM 610 C C . ARG A 1 82 ? 9.588 -4.508 2.427 1.00 86.44 82 ARG A C 1
ATOM 612 O O . ARG A 1 82 ? 10.628 -4.283 3.041 1.00 86.44 82 ARG A O 1
ATOM 619 N N . SER A 1 83 ? 8.498 -3.776 2.623 1.00 88.25 83 SER A N 1
ATOM 620 C CA . SER A 1 83 ? 8.419 -2.638 3.542 1.00 88.25 83 SER A CA 1
ATOM 621 C C . SER A 1 83 ? 7.116 -2.691 4.339 1.00 88.25 83 SER A C 1
ATOM 623 O O . SER A 1 83 ? 6.192 -1.911 4.086 1.00 88.25 83 SER A O 1
ATOM 625 N N . PRO A 1 84 ? 7.018 -3.602 5.324 1.00 88.31 84 PRO A N 1
ATOM 626 C CA . PRO A 1 84 ? 5.778 -3.844 6.054 1.00 88.31 84 PRO A CA 1
ATOM 627 C C . PRO A 1 84 ? 5.296 -2.645 6.879 1.00 88.31 84 PRO A C 1
ATOM 629 O O . PRO A 1 84 ? 4.087 -2.500 7.072 1.00 88.31 84 PRO A O 1
ATOM 632 N N . GLU A 1 85 ? 6.223 -1.777 7.289 1.00 91.44 85 GLU A N 1
ATOM 633 C CA . GLU A 1 85 ? 5.989 -0.548 8.063 1.00 91.44 85 GLU A CA 1
ATOM 634 C C . GLU A 1 85 ? 5.400 0.610 7.229 1.00 91.44 85 GLU A C 1
ATOM 636 O O . GLU A 1 85 ? 5.096 1.670 7.767 1.00 91.44 85 GLU A O 1
ATOM 641 N N . SER A 1 86 ? 5.229 0.437 5.912 1.00 92.00 86 SER A N 1
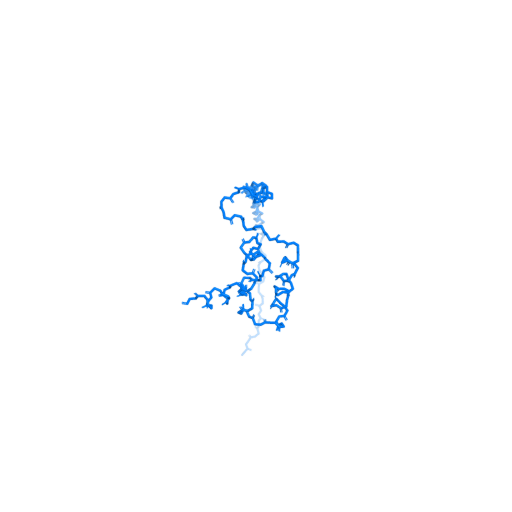ATOM 642 C CA . SER A 1 86 ? 4.692 1.478 5.014 1.00 92.00 86 SER A CA 1
ATOM 643 C C . SER A 1 86 ? 3.190 1.753 5.187 1.00 92.00 86 SER A C 1
ATOM 645 O O . SER A 1 86 ? 2.681 2.743 4.661 1.00 92.00 86 SER A O 1
ATOM 647 N N . ILE A 1 87 ? 2.478 0.915 5.945 1.00 93.88 87 ILE A N 1
ATOM 648 C CA . ILE A 1 87 ? 1.074 1.110 6.323 1.00 93.88 87 ILE A CA 1
ATOM 649 C C . ILE A 1 87 ? 0.912 0.999 7.837 1.00 93.88 87 ILE A C 1
ATOM 651 O O . ILE A 1 87 ? 1.678 0.316 8.517 1.00 93.88 87 ILE A O 1
ATOM 655 N N . THR A 1 88 ? -0.127 1.631 8.383 1.00 93.12 88 THR A N 1
ATOM 656 C CA . THR A 1 88 ? -0.393 1.559 9.826 1.00 93.12 88 THR A CA 1
ATOM 657 C C . THR A 1 88 ? -0.788 0.143 10.267 1.00 93.12 88 THR A C 1
ATOM 659 O O . THR A 1 88 ? -1.349 -0.639 9.494 1.00 93.12 88 THR A O 1
ATOM 662 N N . LYS A 1 89 ? -0.585 -0.181 11.555 1.00 92.81 89 LYS A N 1
ATOM 663 C CA . LYS A 1 89 ? -1.020 -1.466 12.144 1.00 92.81 89 LYS A CA 1
ATOM 664 C C . LYS A 1 89 ? -2.517 -1.732 11.946 1.00 92.81 89 LYS A C 1
ATOM 666 O O . LYS A 1 89 ? -2.907 -2.874 11.721 1.00 92.81 89 LYS A O 1
ATOM 671 N N . LYS A 1 90 ? -3.341 -0.678 12.002 1.00 92.88 90 LYS A N 1
ATOM 672 C CA . LYS A 1 90 ? -4.786 -0.754 11.759 1.00 92.88 90 LYS A CA 1
ATOM 673 C C . LYS A 1 90 ? -5.072 -1.168 10.313 1.00 92.88 90 LYS A C 1
ATOM 675 O O . LYS A 1 90 ? -5.721 -2.185 10.095 1.00 92.88 90 LYS A O 1
ATOM 680 N N . THR A 1 91 ? -4.507 -0.446 9.344 1.00 93.81 91 THR A N 1
ATOM 681 C CA . THR A 1 91 ? -4.644 -0.742 7.908 1.00 93.81 91 THR A CA 1
ATOM 682 C C . THR A 1 91 ? -4.159 -2.155 7.577 1.00 93.81 91 THR A C 1
ATOM 684 O O . THR A 1 91 ? -4.799 -2.876 6.817 1.00 93.81 91 THR A O 1
ATOM 687 N N . ARG A 1 92 ? -3.055 -2.595 8.195 1.00 93.69 92 ARG A N 1
ATOM 688 C CA . ARG A 1 92 ? -2.536 -3.962 8.050 1.00 93.69 92 ARG A CA 1
ATOM 689 C C . ARG A 1 92 ? -3.526 -5.014 8.548 1.00 93.69 92 ARG A C 1
ATOM 691 O O . ARG A 1 92 ? -3.705 -6.031 7.884 1.00 93.69 92 ARG A O 1
ATOM 698 N N . ALA A 1 93 ? -4.144 -4.794 9.707 1.00 94.12 93 ALA A N 1
ATOM 699 C CA . ALA A 1 93 ? -5.132 -5.717 10.259 1.00 94.12 93 ALA A CA 1
ATOM 700 C C . ALA A 1 93 ? -6.371 -5.821 9.357 1.00 94.12 93 ALA A C 1
ATOM 702 O O . ALA A 1 93 ? -6.829 -6.929 9.083 1.00 94.12 93 ALA A O 1
ATOM 703 N N . GLU A 1 94 ? -6.857 -4.686 8.848 1.00 93.75 94 GLU A N 1
ATOM 704 C CA . GLU A 1 94 ? -7.964 -4.636 7.887 1.00 93.75 94 GLU A CA 1
ATOM 705 C C . GLU A 1 94 ? -7.609 -5.379 6.592 1.00 93.75 94 GLU A C 1
ATOM 707 O O . GLU A 1 94 ? -8.369 -6.233 6.146 1.00 93.75 94 GLU A O 1
ATOM 712 N N . TYR A 1 95 ? -6.416 -5.150 6.039 1.00 94.62 95 TYR A N 1
ATOM 713 C CA . TYR A 1 95 ? -5.958 -5.835 4.829 1.00 94.62 95 TYR A CA 1
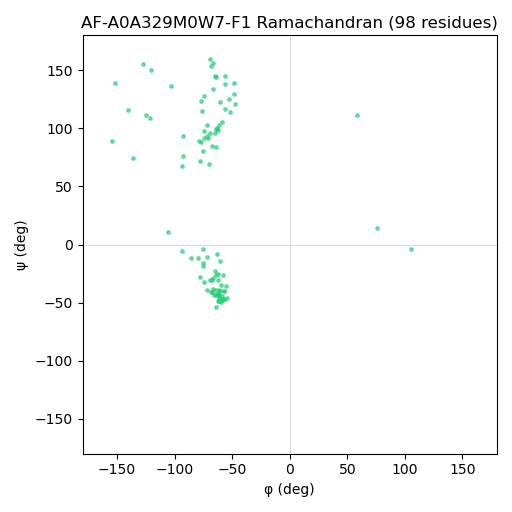ATOM 714 C C . TYR A 1 95 ? -5.853 -7.352 5.018 1.00 94.62 95 TYR A C 1
ATOM 716 O O . TYR A 1 95 ? -6.306 -8.126 4.178 1.00 94.62 95 TYR A O 1
ATOM 724 N N . ASN A 1 96 ? -5.317 -7.796 6.156 1.00 92.62 96 ASN A N 1
ATOM 725 C CA . ASN A 1 96 ? -5.218 -9.217 6.479 1.00 92.62 96 ASN A CA 1
ATOM 726 C C . ASN A 1 96 ? -6.593 -9.869 6.696 1.00 92.62 96 ASN A C 1
ATOM 728 O O . ASN A 1 96 ? -6.737 -11.063 6.447 1.00 92.62 96 ASN A O 1
ATOM 732 N N 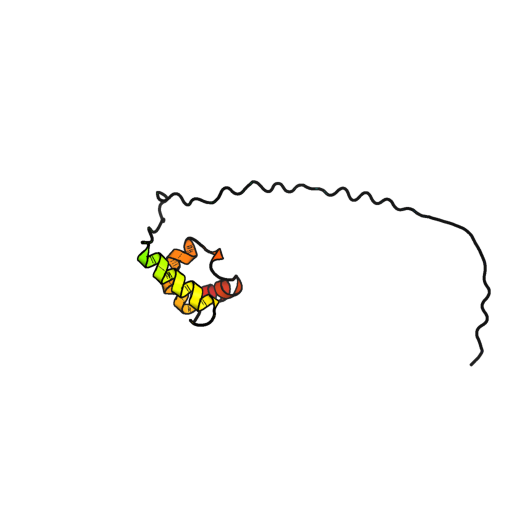. ALA A 1 97 ? -7.597 -9.116 7.158 1.00 93.88 97 ALA A N 1
ATOM 733 C CA . ALA A 1 97 ? -8.964 -9.612 7.286 1.00 93.88 97 ALA A CA 1
ATOM 734 C C . ALA A 1 97 ? -9.631 -9.845 5.920 1.00 93.88 97 ALA A C 1
ATOM 736 O O . ALA A 1 97 ? -10.431 -10.765 5.806 1.00 93.88 97 ALA A O 1
ATOM 737 N N . LEU A 1 98 ? -9.265 -9.070 4.891 1.00 91.00 98 LEU A N 1
ATOM 738 C CA . LEU A 1 98 ? -9.771 -9.221 3.518 1.00 91.00 98 LEU A CA 1
ATOM 739 C C . LEU A 1 98 ? -9.174 -10.419 2.763 1.00 91.00 98 LEU A C 1
ATOM 741 O O . LEU A 1 98 ? -9.717 -10.828 1.742 1.00 91.00 98 LEU A O 1
ATOM 745 N N . LYS A 1 99 ? -8.035 -10.946 3.224 1.00 79.81 99 LYS A N 1
ATOM 746 C CA . LYS A 1 99 ? -7.345 -12.093 2.613 1.00 79.81 99 LYS A CA 1
ATOM 747 C C . LYS A 1 99 ? -7.852 -13.458 3.087 1.00 79.81 99 LYS A C 1
ATOM 749 O O . LYS A 1 99 ? -7.413 -14.470 2.546 1.00 79.81 99 LYS A O 1
ATOM 754 N N . LYS A 1 100 ? -8.669 -13.479 4.141 1.00 66.56 100 LYS A N 1
ATOM 755 C CA . LYS A 1 100 ? -9.251 -14.699 4.713 1.00 66.56 100 LYS A CA 1
ATOM 756 C C . LYS A 1 100 ? -10.465 -15.138 3.912 1.00 66.56 100 LYS A C 1
ATOM 758 O O . LYS A 1 100 ? -10.630 -16.368 3.791 1.00 66.56 100 LYS A O 1
#

pLDDT: mean 75.15, std 19.75, range [43.44, 97.62]

Radius of gyration: 30.03 Å; Cα contacts (8 Å, |Δi|>4): 44; chains: 1; bounding box: 47×41×83 Å

Mean predicted aligned error: 16.63 Å

Sequence (100 aa):
MNKAKKIMFSSAIATVLVVGVSAAVYTQHSSPVAPQYSDPSAPGYVKISRTEYERMSDIVIAVNKGELPVSALKDAEPLLERSPESITKKTRAEYNALKK

Organism: NCBI:txid450362

Secondary structure (DSSP, 8-state):
-PPP-----------------------------------TTSTT-----HHHHHHHHHHHHHHHTTSS-GGGGGGGHHHHHH-GGGS-HHHHHHHHHHT-